Protein AF-A0A7I8W4Z2-F1 (afdb_monomer_lite)

Organism: NCBI:txid2664684

pLDDT: mean 73.58, std 15.9, range [42.16, 97.88]

Radius of gyration: 29.82 Å; chains: 1; bounding box: 72×42×84 Å

Sequence (174 aa):
MEMKQKIDEFIKSKRRKVNLLNRKEFCDTESEENQDGCARTCSIVKKLENNKSHIKVERVYNEIGPQNIHSDREKEMYNQESEKNTLLERIENMENQLLLFNDKRRSCHIYERIQDLESRIVKLEETNPEYRVLLKEECSTCLNNRKKNFLDKQELLKEIDERINSLKDKISSD

Foldseek 3Di:
DVVVVVVVVVVVVVVVVVQVVLCVVFADPPDPPQPVPTSVGHGDDDDDPPDPDPDPDDDDDDCDDPVNPCPPPCPVVPPDDVVVVVLVVVLVVLCVVLVVPPDPCDDPDPVVSVVVSVVSVVVCCVVPVCVVVCVVVCVPVVVVVVVVVVVVVVVVVVVVVVVVVVVVVVVVVD

Structure (mmCIF, N/CA/C/O backbone):
data_AF-A0A7I8W4Z2-F1
#
_entry.id   AF-A0A7I8W4Z2-F1
#
loop_
_atom_site.group_PDB
_atom_site.id
_atom_site.type_symbol
_atom_site.label_atom_id
_atom_site.label_alt_id
_atom_site.label_comp_id
_atom_site.label_asym_id
_atom_site.label_entity_id
_atom_site.label_seq_id
_atom_site.pdbx_PDB_ins_code
_atom_site.Cartn_x
_atom_site.Cartn_y
_atom_site.Cartn_z
_atom_site.occupancy
_atom_site.B_iso_or_equiv
_atom_site.auth_seq_id
_atom_site.auth_comp_id
_atom_site.auth_asym_id
_atom_site.auth_atom_id
_atom_site.pdbx_PDB_model_num
ATOM 1 N N . MET A 1 1 ? -33.134 -0.172 16.446 1.00 66.81 1 MET A N 1
ATOM 2 C CA . MET A 1 1 ? -32.299 1.039 16.638 1.00 66.81 1 MET A CA 1
ATOM 3 C C . MET A 1 1 ? -31.383 0.886 17.857 1.00 66.81 1 MET A C 1
ATOM 5 O O . MET A 1 1 ? -30.184 1.065 17.717 1.00 66.81 1 MET A O 1
ATOM 9 N N . GLU A 1 2 ? -31.911 0.421 18.991 1.00 89.69 2 GLU A N 1
ATOM 10 C CA . GLU A 1 2 ? -31.183 0.171 20.252 1.00 89.69 2 GLU A CA 1
ATOM 11 C C . GLU A 1 2 ? -29.974 -0.788 20.152 1.00 89.69 2 GLU A C 1
ATOM 13 O O . GLU A 1 2 ? -28.914 -0.522 20.710 1.00 89.69 2 GLU A O 1
ATOM 18 N N . MET A 1 3 ? -30.080 -1.890 19.397 1.00 92.81 3 MET A N 1
ATOM 19 C CA . MET A 1 3 ? -28.966 -2.842 19.248 1.00 92.81 3 MET A CA 1
ATOM 20 C C . MET A 1 3 ? -27.727 -2.200 18.603 1.00 92.81 3 MET A C 1
ATOM 22 O O . MET A 1 3 ? -26.608 -2.478 19.020 1.00 92.81 3 MET A O 1
ATOM 26 N N . LYS A 1 4 ? -27.920 -1.302 17.626 1.00 95.31 4 LYS A N 1
ATOM 27 C CA . LYS A 1 4 ? -26.811 -0.562 17.006 1.00 95.31 4 LYS A CA 1
ATOM 28 C C . LYS A 1 4 ? -26.142 0.370 18.019 1.00 95.31 4 LYS A C 1
ATOM 30 O O . LYS A 1 4 ? -24.924 0.371 18.106 1.00 95.31 4 LYS A O 1
ATOM 35 N N . GLN A 1 5 ? -26.928 1.056 18.851 1.00 95.19 5 GLN A N 1
ATOM 36 C CA . GLN A 1 5 ? -26.402 1.916 19.919 1.00 95.19 5 GLN A CA 1
ATOM 37 C C . GLN A 1 5 ? -25.555 1.122 20.922 1.00 95.19 5 GLN A C 1
ATOM 39 O O . GLN A 1 5 ? -24.437 1.525 21.230 1.00 95.19 5 GLN A O 1
ATOM 44 N N . LYS A 1 6 ? -26.023 -0.060 21.346 1.00 96.31 6 LYS A N 1
ATOM 45 C CA . LYS A 1 6 ? -25.258 -0.959 22.228 1.00 96.31 6 LYS A CA 1
ATOM 46 C C . LYS A 1 6 ? -23.949 -1.439 21.592 1.00 96.31 6 LYS A C 1
ATOM 48 O O . LYS A 1 6 ? -22.918 -1.488 22.263 1.00 96.31 6 LYS A O 1
ATOM 53 N N . ILE A 1 7 ? -23.973 -1.777 20.300 1.00 97.06 7 ILE A N 1
ATOM 54 C CA . ILE A 1 7 ? -22.767 -2.165 19.549 1.00 97.06 7 ILE A CA 1
ATOM 55 C C . ILE A 1 7 ? -21.781 -0.990 19.482 1.00 97.06 7 ILE A C 1
ATOM 57 O O . ILE A 1 7 ? -20.595 -1.168 19.763 1.00 97.06 7 ILE A O 1
ATOM 61 N N . ASP A 1 8 ? -22.262 0.215 19.181 1.00 97.50 8 ASP A N 1
ATOM 62 C CA . ASP A 1 8 ? -21.426 1.412 19.080 1.00 97.50 8 ASP A CA 1
ATOM 63 C C . ASP A 1 8 ? -20.798 1.788 20.428 1.00 97.50 8 ASP A C 1
ATOM 65 O O . ASP A 1 8 ? -19.605 2.098 20.497 1.00 97.50 8 ASP A O 1
ATOM 69 N N . GLU A 1 9 ? -21.565 1.721 21.516 1.00 96.94 9 GLU A N 1
ATOM 70 C CA . GLU A 1 9 ? -21.071 1.933 22.879 1.00 96.94 9 GLU A CA 1
ATOM 71 C C . GLU A 1 9 ? -20.001 0.910 23.262 1.00 96.94 9 GLU A C 1
ATOM 73 O O . GLU A 1 9 ? -18.949 1.274 23.802 1.00 96.94 9 GLU A O 1
ATOM 78 N N . PHE A 1 10 ? -20.216 -0.363 22.924 1.00 97.75 10 PHE A N 1
ATOM 79 C CA . PHE A 1 10 ? -19.239 -1.416 23.170 1.00 97.75 10 PHE A CA 1
ATOM 80 C C . PHE A 1 10 ? -17.935 -1.176 22.400 1.00 97.75 10 PHE A C 1
ATOM 82 O O . PHE A 1 10 ? -16.850 -1.237 22.989 1.00 97.75 10 PHE A O 1
ATOM 89 N N . ILE A 1 11 ? -18.020 -0.849 21.106 1.00 97.62 11 ILE A N 1
ATOM 90 C CA . ILE A 1 11 ? -16.851 -0.544 20.268 1.00 97.62 11 ILE A CA 1
ATOM 91 C C . ILE A 1 11 ? -16.093 0.659 20.835 1.00 97.62 11 ILE A C 1
ATOM 93 O O . ILE A 1 11 ? -14.869 0.593 20.994 1.00 97.62 11 ILE A O 1
ATOM 97 N N . LYS A 1 12 ? -16.799 1.740 21.187 1.00 97.06 12 LYS A N 1
ATOM 98 C CA . LYS A 1 12 ? -16.201 2.936 21.803 1.00 97.06 12 LYS A CA 1
ATOM 99 C C . LYS A 1 12 ? -15.487 2.589 23.108 1.00 97.06 12 LYS A C 1
ATOM 101 O O . LYS A 1 12 ? -14.332 2.974 23.294 1.00 97.06 12 LYS A O 1
ATOM 106 N N . SER A 1 13 ? -16.128 1.810 23.978 1.00 96.94 13 SER A N 1
ATOM 107 C CA . SER A 1 13 ? -15.557 1.380 25.258 1.00 96.94 13 SER A CA 1
ATOM 108 C C . SER A 1 13 ? -14.297 0.526 25.072 1.00 96.94 13 SER A C 1
ATOM 110 O O . SER A 1 13 ? -13.267 0.780 25.706 1.00 96.94 13 SER A O 1
ATOM 112 N N . LYS A 1 14 ? -14.322 -0.434 24.138 1.00 97.88 14 LYS A N 1
ATOM 113 C CA . LYS A 1 14 ? -13.155 -1.265 23.812 1.00 97.88 14 LYS A CA 1
ATOM 114 C C . LYS A 1 14 ? -12.004 -0.449 23.241 1.00 97.88 14 LYS A C 1
ATOM 116 O O . LYS A 1 14 ? -10.879 -0.604 23.715 1.00 97.88 14 LYS A O 1
ATOM 121 N N . ARG A 1 15 ? -12.276 0.454 22.296 1.00 94.88 15 ARG A N 1
ATOM 122 C CA . ARG A 1 15 ? -11.259 1.359 21.737 1.00 94.88 15 ARG A CA 1
ATOM 123 C C . ARG A 1 15 ? -10.632 2.230 22.821 1.00 94.88 15 ARG A C 1
ATOM 125 O O . ARG A 1 15 ? -9.412 2.313 22.892 1.00 94.88 15 ARG A 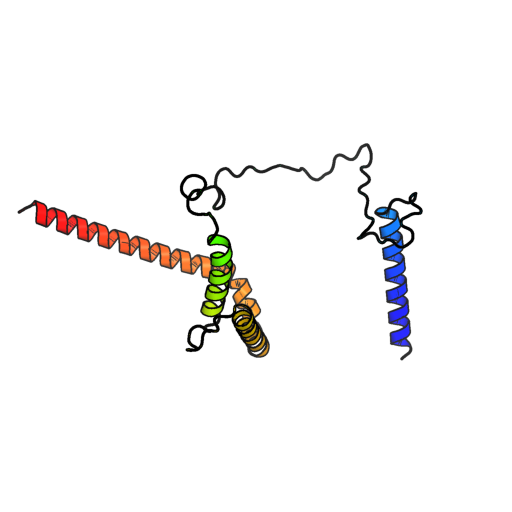O 1
ATOM 132 N N . ARG A 1 16 ? -11.440 2.800 23.722 1.00 91.56 16 ARG A N 1
ATOM 133 C CA . ARG A 1 16 ? -10.938 3.598 24.851 1.00 91.56 16 ARG A CA 1
ATOM 134 C C . ARG A 1 16 ? -10.014 2.785 25.760 1.00 91.56 16 ARG A C 1
ATOM 136 O O . ARG A 1 16 ? -8.962 3.283 26.151 1.00 91.56 16 ARG A O 1
ATOM 143 N N . LYS A 1 17 ? -10.378 1.535 26.069 1.00 94.38 17 LYS A N 1
ATOM 144 C CA . LYS A 1 17 ? -9.552 0.638 26.893 1.00 94.38 17 LYS A CA 1
ATOM 145 C C . LYS A 1 17 ? -8.209 0.328 26.228 1.00 94.38 17 LYS A C 1
ATOM 147 O O . LYS A 1 17 ? -7.184 0.404 26.896 1.00 94.38 17 LYS A O 1
ATOM 152 N N . VAL A 1 18 ? -8.213 0.008 24.934 1.00 93.81 18 VAL A N 1
ATOM 153 C CA . VAL A 1 18 ? -6.981 -0.251 24.169 1.00 93.81 18 VAL A CA 1
ATOM 154 C C . VAL A 1 18 ? -6.106 0.999 24.115 1.00 93.81 18 VAL A C 1
ATOM 156 O O . VAL A 1 18 ? -4.926 0.924 24.434 1.00 93.81 18 VAL A O 1
ATOM 159 N N . ASN A 1 19 ? -6.682 2.164 23.809 1.00 88.88 19 ASN A N 1
ATOM 160 C CA . ASN A 1 19 ? -5.934 3.421 23.755 1.00 88.88 19 ASN A CA 1
ATOM 161 C C . ASN A 1 19 ? -5.287 3.775 25.100 1.00 88.88 19 ASN A C 1
ATOM 163 O O . ASN A 1 19 ? -4.156 4.252 25.120 1.00 88.88 19 ASN A O 1
ATOM 167 N N . LEU A 1 20 ? -5.982 3.522 26.215 1.00 87.19 20 LEU A N 1
ATOM 168 C CA . LEU A 1 20 ? -5.441 3.741 27.557 1.00 87.19 20 LEU A CA 1
ATOM 169 C C . LEU A 1 20 ? -4.237 2.833 27.843 1.00 87.19 20 LEU A C 1
ATOM 171 O O . LEU A 1 20 ? -3.237 3.305 28.376 1.00 87.19 20 LEU A O 1
ATOM 175 N N . LEU A 1 21 ? -4.325 1.550 27.478 1.00 88.88 21 LEU A N 1
ATOM 176 C CA . LEU A 1 21 ? -3.220 0.602 27.645 1.00 88.88 21 LEU A CA 1
ATOM 177 C C . LEU A 1 21 ? -2.031 0.969 26.755 1.00 88.88 21 LEU A C 1
ATOM 179 O O . LEU A 1 21 ? -0.922 1.080 27.262 1.00 88.88 21 LEU A O 1
ATOM 183 N N . AS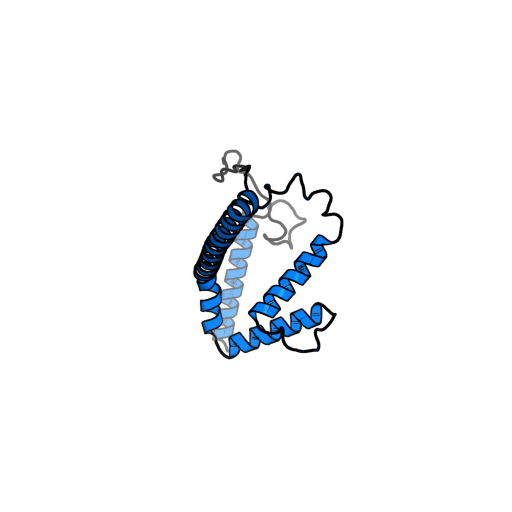N A 1 22 ? -2.274 1.266 25.478 1.00 88.19 22 ASN A N 1
ATOM 184 C CA . ASN A 1 22 ? -1.225 1.671 24.545 1.00 88.19 22 ASN A CA 1
ATOM 185 C C . ASN A 1 22 ? -0.520 2.949 25.013 1.00 88.19 22 ASN A C 1
ATOM 187 O O . ASN A 1 22 ? 0.699 3.036 24.953 1.00 88.19 22 ASN A O 1
ATOM 191 N N . ARG A 1 23 ? -1.264 3.942 25.513 1.00 84.75 23 ARG A N 1
ATOM 192 C CA . ARG A 1 23 ? -0.647 5.134 26.107 1.00 84.75 23 ARG A CA 1
ATOM 193 C C . ARG A 1 23 ? 0.214 4.784 27.317 1.00 84.75 23 ARG A C 1
ATOM 195 O O . ARG A 1 23 ? 1.311 5.304 27.428 1.00 84.75 23 ARG A O 1
ATOM 202 N N . LYS A 1 24 ? -0.258 3.909 28.209 1.00 82.38 24 LYS A N 1
ATOM 203 C CA . LYS A 1 24 ? 0.506 3.499 29.396 1.00 82.38 24 LYS A CA 1
ATOM 204 C C . LYS A 1 24 ? 1.792 2.742 29.038 1.00 82.38 24 LYS A C 1
ATOM 206 O O . LYS A 1 24 ? 2.775 2.858 29.757 1.00 82.38 24 LYS A O 1
ATOM 211 N N . GLU A 1 25 ? 1.758 1.942 27.978 1.00 84.38 25 GLU A N 1
ATOM 212 C CA . GLU A 1 25 ? 2.884 1.102 27.560 1.00 84.38 25 GLU A CA 1
ATOM 213 C C . GLU A 1 25 ? 3.897 1.857 26.693 1.00 84.38 25 GLU A C 1
ATOM 215 O O . GLU A 1 25 ? 5.101 1.688 26.871 1.00 84.38 25 GLU A O 1
ATOM 220 N N . PHE A 1 26 ? 3.418 2.700 25.774 1.00 84.62 26 PHE A N 1
ATOM 221 C CA . PHE A 1 26 ? 4.257 3.314 24.745 1.00 84.62 26 PHE A CA 1
ATOM 222 C C . PHE A 1 26 ? 4.522 4.807 24.952 1.00 84.62 26 PHE A C 1
ATOM 224 O O . PHE A 1 26 ? 5.484 5.305 24.378 1.00 84.62 26 PHE A O 1
ATOM 231 N N . CYS A 1 27 ? 3.712 5.541 25.719 1.00 81.44 27 CYS A N 1
ATOM 232 C CA . CYS A 1 27 ? 3.955 6.963 25.988 1.00 81.44 27 CYS A CA 1
ATOM 233 C C . CYS A 1 27 ? 4.660 7.157 27.334 1.00 81.44 27 CYS A C 1
ATOM 235 O O . CYS A 1 27 ? 4.502 6.357 28.257 1.00 81.44 27 CYS A O 1
ATOM 237 N N . ASP A 1 28 ? 5.423 8.242 27.460 1.00 71.81 28 ASP A N 1
ATOM 238 C CA . ASP A 1 28 ? 6.053 8.589 28.728 1.00 71.81 28 ASP A CA 1
ATOM 239 C C . ASP A 1 28 ? 5.059 9.285 29.664 1.00 71.81 28 ASP A C 1
ATOM 241 O O . ASP A 1 28 ? 4.443 10.289 29.307 1.00 71.81 28 ASP A O 1
ATOM 245 N N . THR A 1 29 ? 4.881 8.726 30.860 1.00 62.44 29 THR A N 1
ATOM 246 C CA . THR A 1 29 ? 3.892 9.156 31.859 1.00 62.44 29 THR A CA 1
ATOM 247 C C . THR A 1 29 ? 4.206 10.503 32.513 1.00 62.44 29 THR A C 1
ATOM 249 O O . THR A 1 29 ? 3.351 11.015 33.228 1.00 62.44 29 THR A O 1
ATOM 252 N N . GLU A 1 30 ? 5.391 11.071 32.277 1.00 58.47 30 GLU A N 1
ATOM 253 C CA . GLU A 1 30 ? 5.897 12.260 32.983 1.00 58.47 30 GLU A CA 1
ATOM 254 C C . GLU A 1 30 ? 5.865 13.556 32.156 1.00 58.47 30 GLU A C 1
ATOM 256 O O . GLU A 1 30 ? 6.185 14.621 32.674 1.00 58.47 30 GLU A O 1
ATOM 261 N N . SER A 1 31 ? 5.450 13.506 30.885 1.00 59.41 31 SER A N 1
ATOM 262 C CA . SER A 1 31 ? 5.398 14.704 30.033 1.00 59.41 31 SER A CA 1
ATOM 263 C C . SER A 1 31 ? 3.989 15.310 29.994 1.00 59.41 31 SER A C 1
ATOM 265 O O . SER A 1 31 ? 3.098 14.815 29.301 1.00 59.41 31 SER A O 1
ATOM 267 N N . GLU A 1 32 ? 3.786 16.412 30.724 1.00 60.66 32 GLU A N 1
ATOM 268 C CA . GLU A 1 32 ? 2.544 17.211 30.696 1.00 60.66 32 GLU A CA 1
ATOM 269 C C . GLU A 1 32 ? 2.230 17.780 29.299 1.00 60.66 32 GLU A C 1
ATOM 271 O O . GLU A 1 32 ? 1.087 18.117 29.004 1.00 60.66 32 GLU A O 1
ATOM 276 N N . GLU A 1 33 ? 3.219 17.806 28.404 1.00 61.62 33 GLU A N 1
ATOM 277 C CA . GLU A 1 33 ? 3.103 18.307 27.031 1.00 61.62 33 GLU A CA 1
ATOM 278 C C . GLU A 1 33 ? 2.318 17.373 26.087 1.00 61.62 33 GLU A C 1
ATOM 280 O O . GLU A 1 33 ? 1.904 17.793 25.010 1.00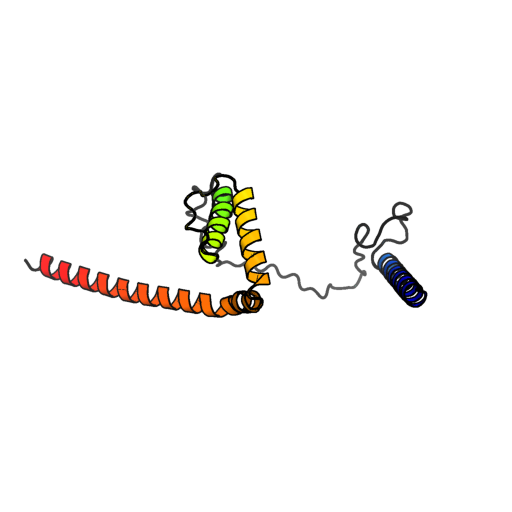 61.62 33 GLU A O 1
ATOM 285 N N . ASN A 1 34 ? 2.068 16.115 26.477 1.00 59.66 34 ASN A N 1
ATOM 286 C CA . ASN A 1 34 ? 1.468 15.091 25.607 1.00 59.66 34 ASN A CA 1
ATOM 287 C C . ASN A 1 34 ? 0.067 14.626 26.046 1.00 59.66 34 ASN A C 1
ATOM 289 O O . ASN A 1 34 ? -0.357 13.526 25.677 1.00 59.66 34 ASN A O 1
ATOM 293 N N . GLN A 1 35 ? -0.676 15.426 26.820 1.00 63.94 35 GLN A N 1
ATOM 294 C CA . GLN A 1 35 ? -2.001 15.023 27.327 1.00 63.94 35 GLN A CA 1
ATOM 295 C C . GLN A 1 35 ? -3.006 14.666 26.211 1.00 63.94 35 GLN A C 1
ATOM 297 O O . GLN A 1 35 ? -3.789 13.728 26.385 1.00 63.94 35 GLN A O 1
ATOM 302 N N . ASP A 1 36 ? -2.904 15.322 25.050 1.00 71.38 36 ASP A N 1
ATOM 303 C CA . ASP A 1 36 ? -3.753 15.083 23.870 1.00 71.38 36 ASP A CA 1
ATOM 304 C C . ASP A 1 36 ? -3.130 14.128 22.830 1.00 71.38 36 ASP A C 1
ATOM 306 O O . ASP A 1 36 ? -3.731 13.820 21.797 1.00 71.38 36 ASP A O 1
ATOM 310 N N . GLY A 1 37 ? -1.920 13.628 23.093 1.00 76.00 37 GLY A N 1
ATOM 311 C CA . GLY A 1 37 ? -1.190 12.727 22.206 1.00 76.00 37 GLY A CA 1
ATOM 312 C C . GLY A 1 37 ? -1.712 11.285 22.210 1.00 76.00 37 GLY A C 1
ATOM 313 O O . GLY A 1 37 ? -2.398 10.824 23.127 1.00 76.00 37 GLY A O 1
ATOM 314 N N . CYS A 1 38 ? -1.349 10.510 21.183 1.00 83.44 38 CYS A N 1
ATOM 315 C CA . CYS A 1 38 ? -1.639 9.076 21.119 1.00 83.44 38 CYS A CA 1
ATOM 316 C C . CYS A 1 38 ? -0.359 8.252 20.958 1.00 83.44 38 CYS A C 1
ATOM 318 O O . CYS A 1 38 ? 0.675 8.764 20.538 1.00 83.44 38 CYS A O 1
ATOM 320 N N . ALA A 1 39 ? -0.438 6.942 21.212 1.00 84.44 39 ALA A N 1
ATOM 321 C CA . ALA A 1 39 ? 0.713 6.045 21.079 1.00 84.44 39 ALA A CA 1
ATOM 322 C C . ALA A 1 39 ? 1.356 6.068 19.680 1.00 84.44 39 ALA A C 1
ATOM 324 O O . ALA A 1 39 ? 2.523 5.744 19.549 1.00 84.44 39 ALA A O 1
ATOM 325 N N . ARG A 1 40 ? 0.629 6.472 18.630 1.00 83.88 40 ARG A N 1
ATOM 326 C CA . ARG A 1 40 ? 1.191 6.575 17.275 1.00 83.88 40 ARG A CA 1
ATOM 327 C C . ARG A 1 40 ? 2.112 7.785 17.098 1.00 83.88 40 ARG A C 1
ATOM 329 O O . ARG A 1 40 ? 3.039 7.713 16.303 1.00 83.88 40 ARG A O 1
ATOM 336 N N . THR A 1 41 ? 1.825 8.890 17.780 1.00 83.88 41 THR A N 1
ATOM 337 C CA . THR A 1 41 ? 2.557 10.161 17.638 1.00 83.88 41 THR A CA 1
ATOM 338 C C . THR A 1 41 ? 3.551 10.388 18.770 1.00 83.88 41 THR A C 1
ATOM 340 O O . THR A 1 41 ? 4.537 11.084 18.578 1.00 83.88 41 THR A O 1
ATOM 343 N N . CYS A 1 42 ? 3.302 9.783 19.932 1.00 80.44 42 CYS A N 1
ATOM 344 C CA . CYS A 1 42 ? 4.046 10.020 21.166 1.00 80.44 42 CYS A CA 1
ATOM 345 C C . CYS A 1 42 ? 4.696 8.730 21.708 1.00 80.44 42 CYS A C 1
ATOM 347 O O . CYS A 1 42 ? 4.903 8.618 22.915 1.00 80.44 42 CYS A O 1
ATOM 349 N N . SER A 1 43 ? 4.950 7.719 20.861 1.00 81.62 43 SER A N 1
ATOM 350 C CA . SER A 1 43 ? 5.636 6.491 21.293 1.00 81.62 43 SER A CA 1
ATOM 351 C C . SER A 1 43 ? 7.103 6.758 21.615 1.00 81.62 43 SER A C 1
ATOM 353 O O . SER A 1 43 ? 7.837 7.262 20.764 1.00 81.62 43 SER A O 1
ATOM 355 N N . ILE A 1 44 ? 7.548 6.326 22.790 1.00 78.62 44 ILE A N 1
ATOM 356 C CA . ILE A 1 44 ? 8.937 6.386 23.239 1.00 78.62 44 ILE A CA 1
ATOM 357 C C . ILE A 1 44 ? 9.430 4.959 23.496 1.00 78.62 44 ILE A C 1
ATOM 359 O O . ILE A 1 44 ? 8.760 4.144 24.128 1.00 78.62 44 ILE A O 1
ATOM 363 N N . VAL A 1 45 ? 10.626 4.642 22.998 1.00 74.88 45 VAL A N 1
ATOM 364 C CA . VAL A 1 45 ? 11.252 3.329 23.196 1.00 74.88 45 VAL A CA 1
ATOM 365 C C . VAL A 1 45 ? 12.016 3.331 24.520 1.00 74.88 45 VAL A C 1
ATOM 367 O O . VAL A 1 45 ? 13.147 3.811 24.587 1.00 74.88 45 VAL A O 1
ATOM 370 N N . LYS A 1 46 ? 11.424 2.758 25.574 1.00 70.75 46 LYS A N 1
ATOM 371 C CA . LYS A 1 46 ? 12.117 2.521 26.850 1.00 70.75 46 LYS A CA 1
ATOM 372 C C . LYS A 1 46 ? 12.876 1.194 26.783 1.00 70.75 46 LYS A C 1
ATOM 374 O O . LYS A 1 46 ? 12.281 0.119 26.825 1.00 70.75 46 LYS A O 1
ATOM 379 N N . LYS A 1 47 ? 14.204 1.255 26.657 1.00 69.00 47 LYS A N 1
ATOM 380 C CA . LYS A 1 47 ? 15.057 0.066 26.795 1.00 69.00 47 LYS A CA 1
ATOM 381 C C . LYS A 1 47 ? 15.120 -0.305 28.274 1.00 69.00 47 LYS A C 1
ATOM 383 O O . LYS A 1 47 ? 15.629 0.472 29.072 1.00 69.00 47 LYS A O 1
ATOM 388 N N . LEU A 1 48 ? 14.609 -1.480 28.635 1.00 71.44 48 LEU A N 1
ATOM 389 C CA . LEU A 1 48 ? 14.815 -2.024 29.976 1.00 71.44 48 LEU A CA 1
ATOM 390 C C . LEU A 1 48 ? 16.319 -2.281 30.155 1.00 71.44 48 LEU A C 1
ATOM 392 O O . LEU A 1 48 ? 16.919 -2.902 29.276 1.00 71.44 48 LEU A O 1
ATOM 396 N N . GLU A 1 49 ? 16.910 -1.818 31.260 1.00 67.81 49 GLU A N 1
ATOM 397 C CA . GLU A 1 49 ? 18.372 -1.733 31.460 1.00 67.81 49 GLU A CA 1
ATOM 398 C C . GLU A 1 49 ? 19.129 -3.059 31.259 1.00 67.81 49 GLU A C 1
ATOM 400 O O . GLU A 1 49 ? 20.324 -3.046 30.990 1.00 67.81 49 GLU A O 1
ATOM 405 N N . ASN A 1 50 ? 18.433 -4.202 31.273 1.00 66.44 50 ASN A N 1
ATOM 406 C CA . ASN A 1 50 ? 19.021 -5.530 31.086 1.00 66.44 50 ASN A CA 1
ATOM 407 C C . ASN A 1 50 ? 18.418 -6.351 29.929 1.00 66.44 50 ASN A C 1
ATOM 409 O O . ASN A 1 50 ? 18.759 -7.526 29.771 1.00 66.44 50 ASN A O 1
ATOM 413 N N . ASN A 1 51 ? 17.548 -5.772 29.090 1.00 64.50 51 ASN A N 1
ATOM 414 C CA . ASN A 1 51 ? 17.027 -6.481 27.918 1.00 64.50 51 ASN A CA 1
ATOM 415 C C . ASN A 1 51 ? 18.023 -6.402 26.757 1.00 64.50 51 ASN A C 1
ATOM 417 O O . ASN A 1 51 ? 18.081 -5.420 26.013 1.00 64.50 51 ASN A O 1
ATOM 421 N N . LYS A 1 52 ? 18.766 -7.491 26.542 1.00 63.34 52 LYS A N 1
ATOM 422 C CA . LYS A 1 52 ? 19.377 -7.769 25.239 1.00 63.34 52 LYS A CA 1
ATOM 423 C C . LYS A 1 52 ? 18.226 -7.971 24.252 1.00 63.34 52 LYS A C 1
ATOM 425 O O . LYS A 1 52 ? 17.504 -8.955 24.359 1.00 63.34 52 LYS A O 1
ATOM 430 N N . SER A 1 53 ? 18.015 -7.017 23.345 1.00 59.59 53 SER A N 1
ATOM 431 C CA . SER A 1 53 ? 17.025 -7.139 22.269 1.00 59.59 53 SER A CA 1
ATOM 432 C C . SER A 1 53 ? 17.126 -8.530 21.630 1.00 59.59 53 SER A C 1
ATOM 434 O O . SER A 1 53 ? 18.189 -8.894 21.132 1.00 59.59 53 SER A O 1
ATOM 436 N N . HIS A 1 54 ? 16.041 -9.314 21.637 1.00 60.53 54 HIS A N 1
ATOM 437 C CA . HIS A 1 54 ? 15.996 -10.624 20.968 1.00 60.53 54 HIS A CA 1
ATOM 438 C C . HIS A 1 54 ? 16.113 -10.515 19.437 1.00 60.53 54 HIS A C 1
ATOM 440 O O . HIS A 1 54 ? 16.183 -11.525 18.741 1.00 60.53 54 HIS A O 1
ATOM 446 N N . ILE A 1 55 ? 16.148 -9.293 18.902 1.00 63.91 55 ILE A N 1
ATOM 447 C CA . ILE A 1 55 ? 16.374 -9.022 17.489 1.00 63.91 55 ILE A CA 1
ATOM 448 C C . ILE A 1 55 ? 17.885 -8.935 17.263 1.00 63.91 55 ILE A C 1
ATOM 450 O O . ILE A 1 55 ? 18.515 -7.916 17.558 1.00 63.91 55 ILE A O 1
ATOM 454 N N . LYS A 1 56 ? 18.466 -10.010 16.717 1.00 69.12 56 LYS A N 1
ATOM 455 C CA . LYS A 1 56 ? 19.823 -9.990 16.158 1.00 69.12 56 LYS A CA 1
ATOM 456 C C . LYS A 1 56 ? 19.802 -9.092 14.917 1.00 69.12 56 LYS A C 1
ATOM 458 O O . LYS A 1 56 ? 19.314 -9.495 13.866 1.00 69.12 56 LYS A O 1
ATOM 463 N N . VAL A 1 57 ? 20.296 -7.862 15.044 1.00 63.94 57 VAL A N 1
ATOM 464 C CA . VAL A 1 57 ? 20.496 -6.969 13.895 1.00 63.94 57 VAL A CA 1
ATOM 465 C C . VAL A 1 57 ? 21.810 -7.362 13.233 1.00 63.94 57 VAL A C 1
ATOM 467 O O . VAL A 1 57 ? 22.884 -6.998 13.703 1.00 63.94 57 VAL A O 1
ATOM 470 N N . GLU A 1 58 ? 21.725 -8.137 12.159 1.00 73.94 58 GLU A N 1
ATOM 471 C CA . GLU A 1 58 ? 22.873 -8.507 11.334 1.00 73.94 58 GLU A CA 1
ATOM 472 C C . GLU A 1 58 ? 22.813 -7.702 10.034 1.00 73.94 58 GLU A C 1
ATOM 474 O O . GLU A 1 58 ? 21.834 -7.769 9.290 1.00 73.94 58 GLU A O 1
ATOM 479 N N . ARG A 1 59 ? 23.835 -6.877 9.782 1.00 75.69 59 ARG A N 1
ATOM 480 C CA . ARG A 1 59 ? 23.976 -6.191 8.494 1.00 75.69 59 ARG A CA 1
ATOM 481 C C . ARG A 1 59 ? 24.504 -7.204 7.490 1.00 75.69 59 ARG A C 1
ATOM 483 O O . ARG A 1 59 ? 25.672 -7.570 7.549 1.00 75.69 59 ARG A O 1
ATOM 490 N N . VAL A 1 60 ? 23.644 -7.649 6.584 1.00 75.12 60 VAL A N 1
ATOM 491 C CA . VAL A 1 60 ? 24.048 -8.506 5.469 1.00 75.12 60 VAL A CA 1
ATOM 492 C C . VAL A 1 60 ? 24.631 -7.617 4.373 1.00 75.12 60 VAL A C 1
ATOM 494 O O . VAL A 1 60 ? 23.926 -6.782 3.807 1.00 75.12 60 VAL A O 1
ATOM 497 N N . TYR A 1 61 ? 25.924 -7.778 4.099 1.00 73.88 61 TYR A N 1
ATOM 498 C CA . TYR A 1 61 ? 26.576 -7.175 2.942 1.00 73.88 61 TYR A CA 1
ATOM 499 C C . TYR A 1 61 ? 26.487 -8.168 1.786 1.00 73.88 61 TYR A C 1
ATOM 501 O O . TYR A 1 61 ? 27.207 -9.162 1.754 1.00 73.88 61 TYR A O 1
ATOM 509 N N . ASN A 1 62 ? 25.552 -7.944 0.867 1.00 74.81 62 ASN A N 1
ATOM 510 C CA . ASN A 1 62 ? 25.477 -8.755 -0.341 1.00 74.81 62 ASN A CA 1
ATOM 511 C C . ASN A 1 62 ? 26.576 -8.280 -1.288 1.00 74.81 62 ASN A C 1
ATOM 513 O O . ASN A 1 62 ? 26.504 -7.171 -1.793 1.00 74.81 62 ASN A O 1
ATOM 517 N N . GLU A 1 63 ? 27.595 -9.091 -1.543 1.00 71.38 63 GLU A N 1
ATOM 518 C CA . GLU A 1 63 ? 28.631 -8.730 -2.522 1.00 71.38 63 GLU A CA 1
ATOM 519 C C . GLU A 1 63 ? 28.101 -8.825 -3.958 1.00 71.38 63 GLU A C 1
ATOM 521 O O . GLU A 1 63 ? 28.530 -8.087 -4.839 1.00 71.38 63 GLU A O 1
ATOM 526 N N . ILE A 1 64 ? 27.116 -9.699 -4.187 1.00 67.56 64 ILE A N 1
ATOM 527 C CA . ILE A 1 64 ? 26.583 -9.996 -5.514 1.00 67.56 64 ILE A CA 1
ATOM 528 C C . ILE A 1 64 ? 25.059 -9.949 -5.457 1.00 67.56 64 ILE A C 1
ATOM 530 O O . ILE A 1 64 ? 24.402 -10.746 -4.791 1.00 67.56 64 ILE A O 1
ATOM 534 N N . GLY A 1 65 ? 24.493 -8.994 -6.179 1.00 71.31 65 GLY A N 1
ATOM 535 C CA . GLY A 1 65 ? 23.060 -8.834 -6.366 1.00 71.31 65 GLY A CA 1
ATOM 536 C C . GLY A 1 65 ? 22.804 -7.901 -7.545 1.00 71.31 65 GLY A C 1
ATOM 537 O O . GLY A 1 65 ? 23.705 -7.158 -7.932 1.00 71.31 65 GLY A O 1
ATOM 538 N N . PRO A 1 66 ? 21.595 -7.890 -8.123 1.00 62.03 66 PRO A N 1
ATOM 539 C CA . PRO A 1 66 ? 21.273 -7.035 -9.269 1.00 62.03 66 PRO A CA 1
ATOM 540 C C . PRO A 1 66 ? 21.493 -5.536 -8.990 1.00 62.03 66 PRO A C 1
ATOM 542 O O . PRO A 1 66 ? 21.720 -4.774 -9.917 1.00 62.03 66 PRO A O 1
ATOM 545 N N . GLN A 1 67 ? 21.499 -5.116 -7.719 1.00 59.81 67 GLN A N 1
ATOM 546 C CA . GLN A 1 67 ? 21.828 -3.745 -7.308 1.00 59.81 67 GLN A CA 1
ATOM 547 C C . GLN A 1 67 ? 23.342 -3.442 -7.281 1.00 59.81 67 GLN A C 1
ATOM 549 O O . GLN A 1 67 ? 23.727 -2.277 -7.270 1.00 59.81 67 GLN A O 1
ATOM 554 N N . ASN A 1 68 ? 24.199 -4.471 -7.285 1.00 57.84 68 ASN A N 1
ATOM 555 C CA . ASN A 1 68 ? 25.638 -4.364 -7.005 1.00 57.84 68 ASN A CA 1
ATOM 556 C C . ASN A 1 68 ? 26.510 -4.798 -8.199 1.00 57.84 68 ASN A C 1
ATOM 558 O O . ASN A 1 68 ? 27.699 -4.507 -8.226 1.00 57.84 68 ASN A O 1
ATOM 562 N N . ILE A 1 69 ? 25.925 -5.465 -9.203 1.00 57.78 69 ILE A N 1
ATOM 563 C CA . ILE A 1 69 ? 26.627 -5.970 -10.400 1.00 57.78 69 ILE A CA 1
ATOM 564 C C . ILE A 1 69 ? 26.985 -4.845 -11.398 1.00 57.78 69 ILE A C 1
ATOM 566 O O . ILE A 1 69 ? 27.884 -5.013 -12.217 1.00 57.78 69 ILE A O 1
ATOM 570 N N . HIS A 1 70 ? 26.346 -3.673 -11.307 1.00 54.38 70 HIS A N 1
ATOM 571 C CA . HIS A 1 70 ? 26.468 -2.601 -12.310 1.00 54.38 70 HIS A CA 1
ATOM 572 C C . HIS A 1 70 ? 27.318 -1.393 -11.869 1.00 54.38 70 HIS A C 1
ATOM 574 O O . HIS A 1 70 ? 27.297 -0.345 -12.516 1.00 54.38 70 HIS A O 1
ATOM 580 N N . SER A 1 71 ? 28.079 -1.489 -10.773 1.00 54.94 71 SER A N 1
ATOM 581 C CA . SER A 1 71 ? 28.616 -0.288 -10.117 1.00 54.94 71 SER A CA 1
ATOM 582 C C . SER A 1 71 ? 29.745 0.440 -10.848 1.00 54.94 71 SER A C 1
ATOM 584 O O . SER A 1 71 ? 30.029 1.573 -10.459 1.00 54.94 71 SER A O 1
ATOM 586 N N . ASP A 1 72 ? 30.364 -0.145 -11.878 1.00 53.34 72 ASP A N 1
ATOM 587 C CA . ASP A 1 72 ? 31.598 0.429 -12.443 1.00 53.34 72 ASP A CA 1
ATOM 588 C C . ASP A 1 72 ? 31.507 0.800 -13.932 1.00 53.34 72 ASP A C 1
ATOM 590 O O . ASP A 1 72 ? 32.350 1.548 -14.414 1.00 53.34 72 ASP A O 1
ATOM 594 N N . ARG A 1 73 ? 30.472 0.360 -14.667 1.00 49.72 73 ARG A N 1
ATOM 595 C CA . ARG A 1 73 ? 30.263 0.759 -16.079 1.00 49.72 73 ARG A CA 1
ATOM 596 C C . ARG A 1 73 ? 29.050 1.654 -16.324 1.00 49.72 73 ARG A C 1
ATOM 598 O O . ARG A 1 73 ? 28.956 2.241 -17.393 1.00 49.72 73 ARG A O 1
ATOM 605 N N . GLU A 1 74 ? 28.150 1.799 -15.352 1.00 50.09 74 GLU A N 1
ATOM 606 C CA . GLU A 1 74 ? 26.900 2.555 -15.542 1.00 50.09 74 GLU A CA 1
ATOM 607 C C . GLU A 1 74 ? 26.845 3.873 -14.756 1.00 50.09 74 GLU A C 1
ATOM 609 O O . GLU A 1 74 ? 25.961 4.695 -14.997 1.00 50.09 74 GLU A O 1
ATOM 614 N N . LYS A 1 75 ? 27.816 4.147 -13.872 1.00 48.66 75 LYS A N 1
ATOM 615 C CA . LYS A 1 75 ? 27.843 5.399 -13.090 1.00 48.66 75 LYS A CA 1
ATOM 616 C C . LYS A 1 75 ? 28.035 6.664 -13.933 1.00 48.66 75 LYS A C 1
ATOM 618 O O . LYS A 1 75 ? 27.680 7.739 -13.465 1.00 48.66 75 LYS A O 1
ATOM 623 N N . GLU A 1 76 ? 28.534 6.558 -15.163 1.00 47.53 76 GLU A N 1
ATOM 624 C CA . GLU A 1 76 ? 28.713 7.723 -16.043 1.00 47.53 76 GLU A CA 1
ATOM 625 C C . GLU A 1 76 ? 27.491 8.018 -16.935 1.00 47.53 76 GLU A C 1
ATOM 627 O O . GLU A 1 76 ? 27.349 9.141 -17.410 1.00 47.53 76 GLU A O 1
ATOM 632 N N . MET A 1 77 ? 26.553 7.072 -17.102 1.00 46.16 77 MET A N 1
ATOM 633 C CA . MET A 1 77 ? 25.340 7.265 -17.923 1.00 46.16 77 MET A CA 1
ATOM 634 C C . MET A 1 77 ? 24.082 7.627 -17.119 1.00 46.16 77 MET A C 1
ATOM 636 O O . MET A 1 77 ? 23.085 8.052 -17.696 1.00 46.16 77 MET A O 1
ATOM 640 N N . TYR A 1 78 ? 24.108 7.492 -15.792 1.00 46.75 78 TYR A N 1
ATOM 641 C CA . TYR A 1 78 ? 22.940 7.684 -14.922 1.00 46.75 78 TYR A CA 1
ATOM 642 C C . TYR A 1 78 ? 22.776 9.115 -14.384 1.00 46.75 78 TYR A C 1
ATOM 644 O O . TYR A 1 78 ? 22.225 9.326 -13.306 1.00 46.75 78 TYR A O 1
ATOM 652 N N . ASN A 1 79 ? 23.215 10.125 -15.136 1.00 49.03 79 ASN A N 1
ATOM 653 C CA . ASN A 1 79 ? 22.925 11.514 -14.794 1.00 49.03 79 ASN A CA 1
ATOM 654 C C . ASN A 1 79 ? 21.636 11.976 -15.503 1.00 49.03 79 ASN A C 1
ATOM 656 O O . ASN A 1 79 ? 21.622 12.277 -16.689 1.00 49.03 79 ASN A O 1
ATOM 660 N N . GLN A 1 80 ? 20.560 12.045 -14.711 1.00 50.56 80 GLN A N 1
ATOM 661 C CA . GLN A 1 80 ? 19.326 12.835 -14.890 1.00 50.56 80 GLN A CA 1
ATOM 662 C C . GLN A 1 80 ? 18.169 12.334 -15.786 1.00 50.56 80 GLN A C 1
ATOM 664 O O . GLN A 1 80 ? 17.065 12.857 -15.621 1.00 50.56 80 GLN A O 1
ATOM 669 N N . GLU A 1 81 ? 18.313 11.300 -16.625 1.00 50.69 81 GLU A N 1
ATOM 670 C CA . GLU A 1 81 ? 17.177 10.780 -17.432 1.00 50.69 81 GLU A CA 1
ATOM 671 C C . GLU A 1 81 ? 16.540 9.466 -16.934 1.00 50.69 81 GLU A C 1
ATOM 673 O O . GLU A 1 81 ? 15.401 9.160 -17.295 1.00 50.69 81 GLU A O 1
ATOM 678 N N . SER A 1 82 ? 17.195 8.696 -16.060 1.00 53.00 82 SER A N 1
ATOM 679 C CA . SER A 1 82 ? 16.724 7.335 -15.743 1.00 53.00 82 SER A CA 1
ATOM 680 C C . SER A 1 82 ? 15.497 7.261 -14.819 1.00 53.00 82 SER A C 1
ATOM 682 O O . SER A 1 82 ? 14.680 6.345 -14.952 1.00 53.00 82 SER A O 1
ATOM 684 N N . GLU A 1 83 ? 15.295 8.233 -13.924 1.00 52.47 83 GLU A N 1
ATOM 685 C CA . GLU A 1 83 ? 14.130 8.227 -13.022 1.00 52.47 83 GLU A CA 1
ATOM 686 C C . GLU A 1 83 ? 12.819 8.485 -13.779 1.00 52.47 83 GLU A C 1
ATOM 688 O O . GLU A 1 83 ? 11.799 7.849 -13.503 1.00 52.47 83 GLU A O 1
ATOM 693 N N . LYS A 1 84 ? 12.851 9.360 -14.795 1.00 53.69 84 LYS A N 1
ATOM 694 C CA . LYS A 1 84 ? 11.704 9.602 -15.687 1.00 53.69 84 LYS A CA 1
ATOM 695 C C . LYS A 1 84 ? 11.424 8.392 -16.576 1.00 53.69 84 LYS A C 1
ATOM 697 O O . LYS A 1 84 ? 10.259 8.055 -16.793 1.00 53.69 84 LYS A O 1
ATOM 702 N N . ASN A 1 85 ? 12.476 7.708 -17.020 1.00 61.62 85 ASN A N 1
ATOM 703 C CA . ASN A 1 85 ? 12.345 6.515 -17.851 1.00 61.62 85 ASN A CA 1
ATOM 704 C C . ASN A 1 85 ? 11.727 5.344 -17.078 1.00 61.62 85 ASN A C 1
ATOM 706 O O . ASN A 1 85 ? 10.869 4.656 -17.619 1.00 61.62 85 ASN A O 1
ATOM 710 N N . THR A 1 86 ? 12.037 5.192 -15.786 1.00 73.88 86 THR A N 1
ATOM 711 C CA . THR A 1 86 ? 11.497 4.094 -14.964 1.00 73.88 86 THR A CA 1
ATOM 712 C C . THR A 1 86 ? 9.972 4.168 -14.813 1.00 73.88 86 THR A C 1
ATOM 714 O O . THR A 1 86 ? 9.278 3.153 -14.876 1.00 73.88 86 THR A O 1
ATOM 717 N N . LEU A 1 87 ? 9.414 5.366 -14.599 1.00 81.56 87 LEU A N 1
ATOM 718 C CA . LEU A 1 87 ? 7.963 5.525 -14.458 1.00 81.56 87 LEU A CA 1
ATOM 719 C C . LEU A 1 87 ? 7.242 5.267 -15.786 1.00 81.56 87 LEU A C 1
ATOM 721 O O . LEU A 1 87 ? 6.242 4.551 -15.809 1.00 81.56 87 LEU A O 1
ATOM 725 N N . LEU A 1 88 ? 7.752 5.835 -16.880 1.00 82.50 88 LEU A N 1
ATOM 726 C CA . LEU A 1 88 ? 7.158 5.672 -18.205 1.00 82.50 88 LEU A CA 1
ATOM 727 C C . LEU A 1 88 ? 7.214 4.217 -18.674 1.00 82.50 88 LEU A C 1
ATOM 729 O O . LEU A 1 88 ? 6.203 3.721 -19.164 1.00 82.50 88 LEU A O 1
ATOM 733 N N . GLU A 1 89 ? 8.332 3.528 -18.439 1.00 82.56 89 GLU A N 1
ATOM 734 C CA . GLU A 1 89 ? 8.499 2.102 -18.731 1.00 82.56 89 GLU A CA 1
ATOM 735 C C . GLU A 1 89 ? 7.495 1.252 -17.942 1.00 82.56 89 GLU A C 1
ATOM 737 O O . GLU A 1 89 ? 6.869 0.345 -18.484 1.00 82.56 89 GLU A O 1
ATOM 742 N N . ARG A 1 90 ? 7.275 1.559 -16.658 1.00 87.81 90 ARG A N 1
ATOM 743 C CA . ARG A 1 90 ? 6.278 0.844 -15.846 1.00 87.81 90 ARG A CA 1
ATOM 744 C C . ARG A 1 90 ? 4.863 1.038 -16.374 1.00 87.81 90 ARG A C 1
ATOM 746 O O . ARG A 1 90 ? 4.111 0.068 -16.430 1.00 87.81 90 ARG A O 1
ATOM 753 N N . ILE A 1 91 ? 4.502 2.264 -16.743 1.00 87.56 91 ILE A N 1
ATOM 754 C CA . ILE A 1 91 ? 3.186 2.560 -17.323 1.00 87.56 91 ILE A CA 1
ATOM 755 C C . ILE A 1 91 ? 3.033 1.822 -18.653 1.00 87.56 91 ILE A C 1
ATOM 757 O O . ILE A 1 91 ? 2.027 1.156 -18.865 1.00 87.56 91 ILE A O 1
ATOM 761 N N . GLU A 1 92 ? 4.060 1.855 -19.497 1.00 83.88 92 GLU A N 1
ATOM 762 C CA . GLU A 1 92 ? 4.083 1.146 -20.773 1.00 83.88 92 GLU A CA 1
ATOM 763 C C . GLU A 1 92 ? 3.967 -0.380 -20.593 1.00 83.88 92 GLU A C 1
ATOM 765 O O . GLU A 1 92 ? 3.201 -1.050 -21.280 1.00 83.88 92 GLU A O 1
ATOM 770 N N . ASN A 1 93 ? 4.648 -0.955 -19.607 1.00 83.25 93 ASN A N 1
ATOM 771 C CA . ASN A 1 93 ? 4.523 -2.374 -19.287 1.00 83.25 93 ASN A CA 1
ATOM 772 C C . ASN A 1 93 ? 3.101 -2.744 -18.835 1.00 83.25 93 ASN A C 1
ATOM 774 O O . ASN A 1 93 ? 2.568 -3.766 -19.268 1.00 83.25 93 ASN A O 1
ATOM 778 N N . MET A 1 94 ? 2.465 -1.912 -18.007 1.00 85.88 94 MET A N 1
ATOM 779 C CA . MET A 1 94 ? 1.086 -2.144 -17.564 1.00 85.88 94 MET A CA 1
ATOM 780 C C . MET A 1 94 ? 0.079 -1.990 -18.711 1.00 85.88 94 MET A C 1
ATOM 782 O O . MET A 1 94 ? -0.825 -2.812 -18.846 1.00 85.88 94 MET A O 1
ATOM 786 N N . GLU A 1 95 ? 0.260 -0.994 -19.579 1.00 85.50 95 GLU A N 1
ATOM 787 C CA . GLU A 1 95 ? -0.548 -0.814 -20.791 1.00 85.50 95 GLU A CA 1
ATOM 788 C C . GLU A 1 95 ? -0.455 -2.039 -21.713 1.00 85.50 95 GLU A C 1
ATOM 790 O O . GLU A 1 95 ? -1.470 -2.479 -22.257 1.00 85.50 95 GLU A O 1
ATOM 795 N N . ASN A 1 96 ? 0.742 -2.622 -21.855 1.00 80.62 96 ASN A N 1
ATOM 796 C CA . ASN A 1 96 ? 0.981 -3.832 -22.647 1.00 80.62 96 ASN A CA 1
ATOM 797 C C . ASN A 1 96 ? 0.229 -5.025 -22.064 1.00 80.62 96 ASN A C 1
ATOM 799 O O . ASN A 1 96 ? -0.490 -5.722 -22.778 1.00 80.62 96 ASN A O 1
ATOM 803 N N . GLN A 1 97 ? 0.373 -5.244 -20.756 1.00 81.50 97 GLN A N 1
ATOM 804 C CA . GLN A 1 97 ? -0.288 -6.346 -20.057 1.00 81.50 97 GLN A CA 1
ATOM 805 C C . GLN A 1 97 ? -1.812 -6.251 -20.134 1.00 81.50 97 GLN A C 1
ATOM 807 O O . GLN A 1 97 ? -2.491 -7.266 -20.257 1.00 81.50 97 GLN A O 1
ATOM 812 N N . LEU A 1 98 ? -2.351 -5.032 -20.107 1.00 81.25 98 LEU A N 1
ATOM 813 C CA . LEU A 1 98 ? -3.788 -4.780 -20.180 1.00 81.25 98 LEU A CA 1
ATOM 814 C C . LEU A 1 98 ? -4.310 -4.623 -21.619 1.00 81.25 98 LEU A C 1
ATOM 816 O O . LEU A 1 98 ? -5.499 -4.347 -21.806 1.00 81.25 98 LEU A O 1
ATOM 820 N N . LEU A 1 99 ? -3.444 -4.844 -22.621 1.00 78.88 99 LEU A N 1
ATOM 821 C CA . LEU A 1 99 ? -3.728 -4.751 -24.058 1.00 78.88 99 LEU A CA 1
ATOM 822 C C . LEU A 1 99 ? -4.305 -3.389 -24.482 1.00 78.88 99 LEU A C 1
ATOM 824 O O . LEU A 1 99 ? -5.081 -3.297 -25.432 1.00 78.88 99 LEU A O 1
ATOM 828 N N . LEU A 1 100 ? -3.900 -2.318 -23.798 1.00 73.56 100 LEU A N 1
ATOM 829 C CA . LEU A 1 100 ? -4.308 -0.936 -24.081 1.00 73.56 100 LEU A CA 1
ATOM 830 C C . LEU A 1 100 ? -3.476 -0.286 -25.201 1.00 73.56 100 LEU A C 1
ATOM 832 O O . LEU A 1 100 ? -3.678 0.872 -25.550 1.00 73.56 100 LEU A O 1
ATOM 836 N N . PHE A 1 101 ? -2.555 -1.040 -25.806 1.00 60.91 101 PHE A N 1
ATOM 837 C CA . PHE A 1 101 ? -1.585 -0.550 -26.789 1.00 60.91 101 PHE A CA 1
ATOM 838 C C . PHE A 1 101 ? -2.158 -0.086 -28.130 1.00 60.91 101 PHE A C 1
ATOM 840 O O . PHE A 1 101 ? -1.443 0.539 -28.912 1.00 60.91 101 PHE A O 1
ATOM 847 N N . ASN A 1 102 ? -3.425 -0.385 -28.410 1.00 53.69 102 ASN A N 1
ATOM 848 C CA . ASN A 1 102 ? -3.988 -0.237 -29.750 1.00 53.69 102 ASN A CA 1
ATOM 849 C C . ASN A 1 102 ? -4.869 0.996 -29.954 1.00 53.69 102 ASN A C 1
ATOM 851 O O . ASN A 1 102 ? -5.343 1.200 -31.076 1.00 53.69 102 ASN A O 1
ATOM 855 N N . ASP A 1 103 ? -5.064 1.846 -28.943 1.00 54.78 103 ASP A N 1
ATOM 856 C CA . ASP A 1 103 ? -5.786 3.092 -29.173 1.00 54.78 103 ASP A CA 1
ATOM 857 C C . ASP A 1 103 ? -4.851 4.149 -29.763 1.00 54.78 103 ASP A C 1
ATOM 859 O O . ASP A 1 103 ? -3.913 4.638 -29.136 1.00 54.78 103 ASP A O 1
ATOM 863 N N . LYS A 1 104 ? -5.120 4.515 -31.021 1.00 52.31 104 LYS A N 1
ATOM 864 C CA . LYS A 1 104 ? -4.348 5.449 -31.867 1.00 52.31 104 LYS A CA 1
ATOM 865 C C . LYS A 1 104 ? -4.248 6.884 -31.315 1.00 52.31 104 LYS A C 1
ATOM 867 O O . LYS A 1 104 ? -3.832 7.793 -32.030 1.00 52.31 104 LYS A O 1
ATOM 872 N N . ARG A 1 105 ? -4.642 7.111 -30.064 1.00 57.12 105 ARG A N 1
ATOM 873 C CA . ARG A 1 105 ? -4.567 8.381 -29.341 1.00 57.12 105 ARG A CA 1
ATOM 874 C C . ARG A 1 105 ? -3.974 8.138 -27.964 1.00 57.12 105 ARG A C 1
ATOM 876 O O . ARG A 1 105 ? -4.635 8.306 -26.949 1.00 57.12 105 ARG A O 1
ATOM 883 N N . ARG A 1 106 ? -2.707 7.736 -27.942 1.00 62.59 106 ARG A N 1
ATOM 884 C CA . ARG A 1 106 ? -1.932 7.717 -26.706 1.00 62.59 106 ARG A CA 1
ATOM 885 C C . ARG A 1 106 ? -1.879 9.145 -26.163 1.00 62.59 106 ARG A C 1
ATOM 887 O O . ARG A 1 106 ? -1.326 10.026 -26.823 1.00 62.59 106 ARG A O 1
ATOM 894 N N . SER A 1 107 ? -2.469 9.376 -24.993 1.00 64.31 107 SER A N 1
ATOM 895 C CA . SER A 1 107 ? -2.319 10.659 -24.314 1.00 64.31 107 SER A CA 1
ATOM 896 C C . SER A 1 107 ? -0.843 10.896 -23.992 1.00 64.31 107 SER A C 1
ATOM 898 O O . SER A 1 107 ? -0.142 10.001 -23.512 1.00 64.31 107 SER A O 1
ATOM 900 N N . CYS A 1 108 ? -0.350 12.105 -24.263 1.00 68.19 108 CYS A N 1
ATOM 901 C CA . CYS A 1 108 ? 0.983 12.524 -23.835 1.00 68.19 108 CYS A CA 1
ATOM 902 C C . CYS A 1 108 ? 1.046 12.789 -22.320 1.00 68.19 108 CYS A C 1
ATOM 904 O O . CYS A 1 108 ? 2.139 12.899 -21.761 1.00 68.19 108 CYS A O 1
ATOM 906 N N . HIS A 1 109 ? -0.107 12.867 -21.646 1.00 82.56 109 HIS A N 1
ATOM 907 C CA . HIS A 1 109 ? -0.207 13.142 -20.222 1.00 82.56 109 HIS A CA 1
ATOM 908 C C . HIS A 1 109 ? -0.243 11.849 -19.398 1.00 82.56 109 HIS A C 1
ATOM 910 O O . HIS A 1 109 ? -1.105 10.990 -19.558 1.00 82.56 109 HIS A O 1
ATOM 916 N N . ILE A 1 110 ? 0.697 11.736 -18.456 1.00 85.44 110 ILE A N 1
ATOM 917 C CA . ILE A 1 110 ? 0.870 10.565 -17.580 1.00 85.44 110 ILE A CA 1
ATOM 918 C C . ILE A 1 110 ? -0.389 10.263 -16.754 1.00 85.44 110 ILE A C 1
ATOM 920 O O . ILE A 1 110 ? -0.739 9.100 -16.584 1.00 85.44 110 ILE A O 1
ATOM 924 N N . TYR A 1 111 ? -1.079 11.289 -16.255 1.00 89.38 111 TYR A N 1
ATOM 925 C CA . TYR A 1 111 ? -2.263 11.101 -15.412 1.00 89.38 111 TYR A CA 1
ATOM 926 C C . TYR A 1 111 ? -3.440 10.486 -16.171 1.00 89.38 111 TYR A C 1
ATOM 928 O O . TYR A 1 111 ? -4.113 9.617 -15.630 1.00 89.38 111 TYR A O 1
ATOM 936 N N . GLU A 1 112 ? -3.644 10.878 -17.428 1.00 86.50 112 GLU A N 1
ATOM 937 C CA . GLU A 1 112 ? -4.695 10.304 -18.277 1.00 86.50 112 GLU A CA 1
ATOM 938 C C . GLU A 1 112 ? -4.407 8.825 -18.559 1.00 86.50 112 GLU A C 1
ATOM 940 O O . GLU A 1 112 ? -5.279 7.979 -18.395 1.00 86.50 112 GLU A O 1
ATOM 945 N N . ARG A 1 113 ? -3.141 8.485 -18.843 1.00 88.31 113 ARG A N 1
ATOM 946 C CA . ARG A 1 113 ? -2.706 7.088 -19.016 1.00 88.31 113 ARG A CA 1
ATOM 947 C C . ARG A 1 113 ? -2.967 6.241 -17.768 1.00 88.31 113 ARG A C 1
ATOM 949 O O . ARG A 1 113 ? -3.436 5.112 -17.868 1.00 88.31 113 ARG A O 1
ATOM 956 N N . ILE A 1 114 ? -2.680 6.783 -16.583 1.00 90.94 114 ILE A N 1
ATOM 957 C CA . ILE A 1 114 ? -2.960 6.100 -15.312 1.00 90.94 114 ILE A CA 1
ATOM 958 C C . ILE A 1 114 ? -4.471 5.923 -15.113 1.00 90.94 114 ILE A C 1
ATOM 960 O O . ILE A 1 114 ? -4.905 4.846 -14.714 1.00 90.94 114 ILE A O 1
ATOM 964 N N . GLN A 1 115 ? -5.278 6.929 -15.445 1.00 90.69 115 GLN A N 1
ATOM 965 C CA . GLN A 1 115 ? -6.735 6.854 -15.334 1.00 90.69 115 GLN A CA 1
ATOM 966 C C . GLN A 1 115 ? -7.343 5.784 -16.258 1.00 90.69 115 GLN A C 1
ATOM 968 O O . GLN A 1 115 ? -8.269 5.070 -15.859 1.00 90.69 115 GLN A O 1
ATOM 973 N N . ASP A 1 116 ? -6.806 5.628 -17.469 1.00 87.69 116 ASP A N 1
ATOM 974 C CA . ASP A 1 116 ? -7.221 4.576 -18.402 1.00 87.69 116 ASP A CA 1
ATOM 975 C C . ASP A 1 116 ? -6.861 3.180 -17.872 1.00 87.69 116 ASP A C 1
ATOM 977 O O . ASP A 1 116 ? -7.676 2.251 -17.941 1.00 87.69 116 ASP A O 1
ATOM 981 N N . LEU A 1 117 ? -5.670 3.039 -17.276 1.00 90.00 117 LEU A N 1
ATOM 982 C CA . LEU A 1 117 ? -5.245 1.809 -16.604 1.00 90.00 117 LEU A CA 1
ATOM 983 C C . LEU A 1 117 ? -6.187 1.448 -15.451 1.00 90.00 117 LEU A C 1
ATOM 985 O O . LEU A 1 117 ? -6.667 0.315 -15.385 1.00 90.00 117 LEU A O 1
ATOM 989 N N . GLU A 1 118 ? -6.494 2.404 -14.573 1.00 91.44 118 GLU A N 1
ATOM 990 C CA . GLU A 1 118 ? -7.415 2.208 -13.448 1.00 91.44 118 GLU A CA 1
ATOM 991 C C . GLU A 1 118 ? -8.808 1.800 -13.935 1.00 91.44 118 GLU A C 1
ATOM 993 O O . GLU A 1 118 ? -9.362 0.801 -13.473 1.00 91.44 118 GLU A O 1
ATOM 998 N N . SER A 1 119 ? -9.340 2.506 -14.934 1.00 90.88 119 SER A N 1
ATOM 999 C CA . SER A 1 119 ? -10.649 2.209 -15.526 1.00 90.88 119 SER A CA 1
ATOM 1000 C C . SER A 1 119 ? -10.699 0.800 -16.120 1.00 90.88 119 SER A C 1
ATOM 1002 O O . SER A 1 119 ? -11.696 0.085 -15.973 1.00 90.88 119 SER A O 1
ATOM 1004 N N . ARG A 1 120 ? -9.615 0.363 -16.775 1.00 88.75 120 ARG A N 1
ATOM 1005 C CA . ARG A 1 120 ? -9.515 -0.986 -17.340 1.00 88.75 120 ARG A CA 1
ATOM 1006 C C . ARG A 1 120 ? -9.452 -2.056 -16.256 1.00 88.75 120 ARG A C 1
ATOM 1008 O O . ARG A 1 120 ? -10.126 -3.076 -16.402 1.00 88.75 120 ARG A O 1
ATOM 1015 N N . ILE A 1 121 ? -8.677 -1.827 -15.198 1.00 88.88 121 ILE A N 1
ATOM 1016 C CA . ILE A 1 121 ? -8.548 -2.750 -14.064 1.00 88.88 121 ILE A CA 1
ATOM 1017 C C . ILE A 1 121 ? -9.894 -2.915 -13.362 1.00 88.88 121 ILE A C 1
ATOM 1019 O O . ILE A 1 121 ? -10.345 -4.045 -13.210 1.00 88.88 121 ILE A O 1
ATOM 1023 N N . VAL A 1 122 ? -10.576 -1.816 -13.028 1.00 91.06 122 VAL A N 1
ATOM 1024 C CA . VAL A 1 122 ? -11.898 -1.857 -12.378 1.00 91.06 122 VAL A CA 1
ATOM 1025 C C . VAL A 1 122 ? -12.880 -2.687 -13.203 1.00 91.06 122 VAL A C 1
ATOM 1027 O O . VAL A 1 122 ? -13.507 -3.611 -12.693 1.00 91.06 122 VAL A O 1
ATOM 1030 N N . LYS A 1 123 ? -12.942 -2.446 -14.516 1.00 88.12 123 LYS A N 1
ATOM 1031 C CA . LYS A 1 123 ? -13.833 -3.190 -15.414 1.00 88.12 123 LYS A CA 1
ATOM 1032 C C . LYS A 1 123 ? -13.492 -4.684 -15.486 1.00 88.12 123 LYS A C 1
ATOM 1034 O O . LYS A 1 123 ? -14.383 -5.519 -15.648 1.00 88.12 123 LYS A O 1
ATOM 1039 N N . LEU A 1 124 ? -12.208 -5.040 -15.400 1.00 84.56 124 LEU A N 1
ATOM 1040 C CA . LEU A 1 124 ? -11.765 -6.436 -15.338 1.00 84.56 124 LEU A CA 1
ATOM 1041 C C . LEU A 1 124 ? -12.146 -7.090 -14.008 1.00 84.56 124 LEU A C 1
ATOM 1043 O O . LEU A 1 124 ? -12.598 -8.230 -14.020 1.00 84.56 124 LEU A O 1
ATOM 1047 N N . GLU A 1 125 ? -12.031 -6.376 -12.890 1.00 82.69 125 GLU A N 1
ATOM 1048 C CA . GLU A 1 125 ? -12.456 -6.870 -11.577 1.00 82.69 125 GLU A CA 1
ATOM 1049 C C . GLU A 1 125 ? -13.974 -7.082 -11.501 1.00 82.69 125 GLU A C 1
ATOM 1051 O O . GLU A 1 125 ? -14.427 -8.065 -10.915 1.00 82.69 125 GLU A O 1
ATOM 1056 N N . GLU A 1 126 ? -14.753 -6.200 -12.131 1.00 85.62 126 GLU A N 1
ATOM 1057 C CA . GLU A 1 126 ? -16.212 -6.310 -12.212 1.00 85.62 126 GLU A CA 1
ATOM 1058 C C . GLU A 1 126 ? -16.668 -7.485 -13.085 1.00 85.62 126 GLU A C 1
ATOM 1060 O O . GLU A 1 126 ? -17.633 -8.171 -12.751 1.00 85.62 126 GLU A O 1
ATOM 1065 N N . THR A 1 127 ? -15.992 -7.717 -14.215 1.00 83.44 127 THR A N 1
ATOM 1066 C CA . THR A 1 127 ? -16.408 -8.738 -15.192 1.00 83.44 127 THR A CA 1
ATOM 1067 C C . THR A 1 127 ? -15.810 -10.117 -14.928 1.00 83.44 127 THR A C 1
ATOM 1069 O O . THR A 1 127 ? -16.452 -11.113 -15.247 1.00 83.44 127 THR A O 1
ATOM 1072 N N . ASN A 1 128 ? -14.607 -10.196 -14.351 1.00 76.00 128 ASN A N 1
ATOM 1073 C CA . ASN A 1 128 ? -13.868 -11.439 -14.126 1.00 76.00 128 ASN A CA 1
ATOM 1074 C C . ASN A 1 128 ? -13.107 -11.399 -12.785 1.00 76.00 128 ASN A C 1
ATOM 1076 O O . ASN A 1 128 ? -11.901 -11.135 -12.757 1.00 76.00 128 ASN A O 1
ATOM 1080 N N . PRO A 1 129 ? -13.761 -11.724 -11.656 1.00 67.56 129 PRO A N 1
ATOM 1081 C CA . PRO A 1 129 ? -13.125 -11.685 -10.336 1.00 67.56 129 PRO A CA 1
ATOM 1082 C C . PRO A 1 129 ? -11.940 -12.662 -10.193 1.00 67.56 129 PRO A C 1
ATOM 1084 O O . PRO A 1 129 ? -11.060 -12.445 -9.356 1.00 67.56 129 PRO A O 1
ATOM 1087 N N . GLU A 1 130 ? -11.868 -13.703 -11.033 1.00 64.94 130 GLU A N 1
ATOM 1088 C CA . GLU A 1 130 ? -10.750 -14.659 -11.072 1.00 64.94 130 GLU A CA 1
ATOM 1089 C C . GLU A 1 130 ? -9.433 -14.063 -11.590 1.00 64.94 130 GLU A C 1
ATOM 1091 O O . GLU A 1 130 ? -8.362 -14.608 -11.323 1.00 64.94 130 GLU A O 1
ATOM 1096 N N . TYR A 1 131 ? -9.462 -12.894 -12.238 1.00 66.25 131 TYR A N 1
ATOM 1097 C CA . TYR A 1 131 ? -8.249 -12.195 -12.676 1.00 66.25 131 TYR A CA 1
ATOM 1098 C C . TYR A 1 131 ? -7.283 -11.909 -11.506 1.00 66.25 131 TYR A C 1
ATOM 1100 O O . TYR A 1 131 ? -6.062 -11.952 -11.658 1.00 66.25 131 TYR A O 1
ATOM 1108 N N . ARG A 1 132 ? -7.815 -11.726 -10.286 1.00 60.69 132 ARG A N 1
ATOM 1109 C CA . ARG A 1 132 ? -7.015 -11.561 -9.057 1.00 60.69 132 ARG A CA 1
ATOM 1110 C C . ARG A 1 132 ? -6.263 -12.824 -8.635 1.00 60.69 132 ARG A C 1
ATOM 1112 O O . ARG A 1 132 ? -5.287 -12.713 -7.893 1.00 60.69 132 ARG A O 1
ATOM 1119 N N . VAL A 1 133 ? -6.746 -13.999 -9.033 1.00 61.69 133 VAL A N 1
ATOM 1120 C CA . VAL A 1 133 ? -6.120 -15.297 -8.746 1.00 61.69 133 VAL A CA 1
ATOM 1121 C C . VAL A 1 133 ? -4.985 -15.532 -9.738 1.00 61.69 133 VAL A C 1
ATOM 1123 O O . VAL A 1 133 ? -3.862 -15.788 -9.310 1.00 61.69 133 VAL A O 1
ATOM 1126 N N . LEU A 1 134 ? -5.225 -15.281 -11.028 1.00 57.31 134 LEU A N 1
ATOM 1127 C CA . LEU A 1 134 ? -4.209 -15.405 -12.079 1.00 57.31 134 LEU A CA 1
ATOM 1128 C C . LEU A 1 134 ? -3.009 -14.474 -11.844 1.00 57.31 134 LEU A C 1
ATOM 1130 O O . LEU A 1 134 ? -1.876 -14.941 -11.843 1.00 57.31 134 LEU A O 1
ATOM 1134 N N . LEU A 1 135 ? -3.230 -13.200 -11.493 1.00 57.25 135 LEU A N 1
ATOM 1135 C CA . LEU A 1 135 ? -2.135 -12.269 -11.163 1.00 57.25 135 LEU A CA 1
ATOM 1136 C C . LEU A 1 135 ? -1.287 -12.706 -9.951 1.00 57.25 135 LEU A C 1
ATOM 1138 O O . LEU A 1 135 ? -0.119 -12.332 -9.841 1.00 57.25 135 LEU A O 1
ATOM 1142 N N . LYS A 1 136 ? -1.863 -13.477 -9.019 1.00 53.97 136 LYS A N 1
ATOM 1143 C CA . LYS A 1 136 ? -1.142 -14.008 -7.849 1.00 53.97 136 LYS A CA 1
ATOM 1144 C C . LYS A 1 136 ? -0.384 -15.292 -8.176 1.00 53.97 136 LYS A C 1
ATOM 1146 O O . LYS A 1 136 ? 0.717 -15.490 -7.666 1.00 53.97 136 LYS A O 1
ATOM 1151 N N . GLU A 1 137 ? -0.953 -16.148 -9.018 1.00 47.25 137 GLU A N 1
ATOM 1152 C CA . GLU A 1 137 ? -0.348 -17.415 -9.444 1.00 47.25 137 GLU A CA 1
ATOM 1153 C C . GLU A 1 137 ? 0.750 -17.212 -10.502 1.00 47.25 137 GLU A C 1
ATOM 1155 O O . GLU A 1 137 ? 1.739 -17.958 -10.537 1.00 47.25 137 GLU A O 1
ATOM 1160 N N . GLU A 1 138 ? 0.651 -16.143 -11.296 1.00 47.53 138 GLU A N 1
ATOM 1161 C CA . GLU A 1 138 ? 1.600 -15.801 -12.356 1.00 47.53 138 GLU A CA 1
ATOM 1162 C C . GLU A 1 138 ? 3.024 -15.523 -11.868 1.00 47.53 138 GLU A C 1
ATOM 1164 O O . GLU A 1 138 ? 3.952 -15.632 -12.666 1.00 47.53 138 GLU A O 1
ATOM 1169 N N . CYS A 1 139 ? 3.260 -15.291 -10.570 1.00 42.16 139 CYS A N 1
ATOM 1170 C CA . CYS A 1 139 ? 4.619 -15.217 -10.015 1.00 42.16 139 CYS A CA 1
ATOM 1171 C C . CYS A 1 139 ? 5.424 -16.515 -10.254 1.00 42.16 139 CYS A C 1
ATOM 1173 O O . CYS A 1 139 ? 6.648 -16.483 -10.356 1.00 42.16 139 CYS A O 1
ATOM 1175 N N . SER A 1 140 ? 4.752 -17.658 -10.427 1.00 46.03 140 SER A N 1
ATOM 1176 C CA . SER A 1 140 ? 5.407 -18.946 -10.690 1.00 46.03 140 SER A CA 1
ATOM 1177 C C . SER A 1 140 ? 5.464 -19.320 -12.180 1.00 46.03 140 SER A C 1
ATOM 1179 O O . SER A 1 140 ? 6.484 -19.824 -12.654 1.00 46.03 140 SER A O 1
ATOM 1181 N N . THR A 1 141 ? 4.421 -19.026 -12.959 1.00 47.03 141 THR A N 1
ATOM 1182 C CA . THR A 1 141 ? 4.329 -19.430 -14.374 1.00 47.03 141 THR A CA 1
ATOM 1183 C C . THR A 1 141 ? 5.024 -18.453 -15.327 1.00 47.03 141 THR A C 1
ATOM 1185 O O . THR A 1 141 ? 5.637 -18.895 -16.304 1.00 47.03 141 THR A O 1
ATOM 1188 N N . CYS A 1 142 ? 5.045 -17.145 -15.034 1.00 42.16 142 CYS A N 1
ATOM 1189 C CA . CYS A 1 142 ? 5.735 -16.166 -15.883 1.00 42.16 142 CYS A CA 1
ATOM 1190 C C . CYS A 1 142 ? 7.269 -16.316 -15.828 1.00 42.16 142 CYS A C 1
ATOM 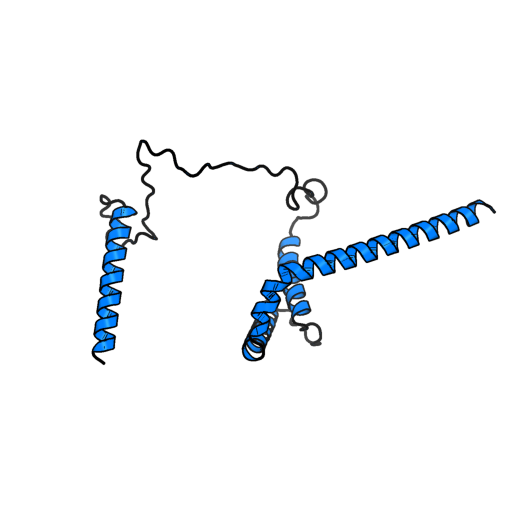1192 O O . CYS A 1 142 ? 7.936 -16.160 -16.853 1.00 42.16 142 CYS A O 1
ATOM 1194 N N . LEU A 1 143 ? 7.832 -16.709 -14.675 1.00 47.72 143 LEU A N 1
ATOM 1195 C CA . LEU A 1 143 ? 9.254 -17.051 -14.537 1.00 47.72 143 LEU A CA 1
ATOM 1196 C C . LEU A 1 143 ? 9.618 -18.277 -15.379 1.00 47.72 143 LEU A C 1
ATOM 1198 O O . LEU A 1 143 ? 10.669 -18.289 -16.015 1.00 47.72 143 LEU A O 1
ATOM 1202 N N . ASN A 1 144 ? 8.746 -19.285 -15.418 1.00 48.97 144 ASN A N 1
ATOM 1203 C CA . ASN A 1 144 ? 8.983 -20.509 -16.180 1.00 48.97 144 ASN A CA 1
ATOM 1204 C C . ASN A 1 144 ? 8.876 -20.274 -17.691 1.00 48.97 144 ASN A C 1
ATOM 1206 O O . ASN A 1 144 ? 9.729 -20.749 -18.436 1.00 48.97 144 ASN A O 1
ATOM 1210 N N . ASN A 1 145 ? 7.914 -19.466 -18.145 1.00 47.84 145 ASN A N 1
ATOM 1211 C CA . ASN A 1 145 ? 7.788 -19.107 -19.561 1.00 47.84 145 ASN A CA 1
ATOM 1212 C C . ASN A 1 145 ? 8.921 -18.181 -20.032 1.00 47.84 145 ASN A C 1
ATOM 1214 O O . ASN A 1 145 ? 9.431 -18.356 -21.135 1.00 47.84 145 ASN A O 1
ATOM 1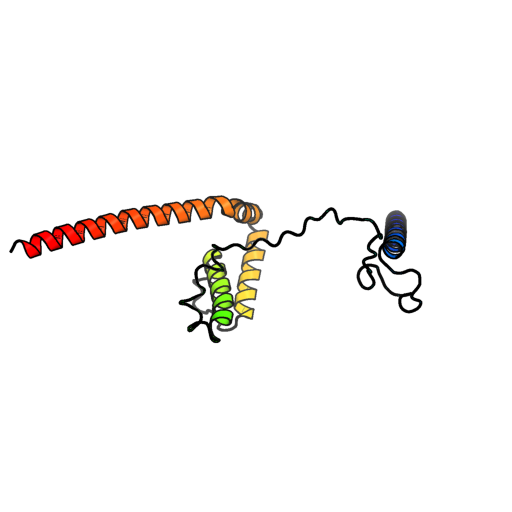2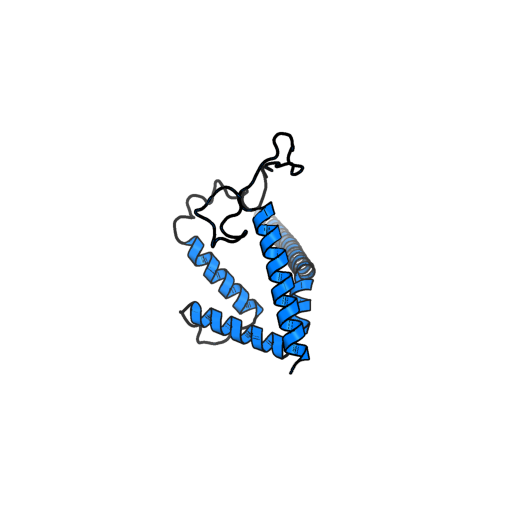18 N N . ARG A 1 146 ? 9.387 -17.241 -19.193 1.00 47.78 146 ARG A N 1
ATOM 1219 C CA . ARG A 1 146 ? 10.583 -16.431 -19.495 1.00 47.78 146 ARG A CA 1
ATOM 1220 C C . ARG A 1 146 ? 11.855 -17.278 -19.529 1.00 47.78 146 ARG A C 1
ATOM 1222 O O . ARG A 1 146 ? 12.661 -17.091 -20.433 1.00 47.78 146 ARG A O 1
ATOM 1229 N N . LYS A 1 147 ? 12.017 -18.231 -18.601 1.00 51.88 147 LYS A N 1
ATOM 1230 C CA . LYS A 1 147 ? 13.136 -19.191 -18.611 1.00 51.88 147 LYS A CA 1
ATOM 1231 C C . LYS A 1 147 ? 13.110 -20.089 -19.847 1.00 51.88 147 LYS A C 1
ATOM 1233 O O . LYS A 1 147 ? 14.156 -20.280 -20.451 1.00 51.88 147 LYS A O 1
ATOM 1238 N N . LYS A 1 148 ? 11.934 -20.584 -20.248 1.00 53.81 148 LYS A N 1
ATOM 1239 C CA . LYS A 1 148 ? 11.767 -21.414 -21.448 1.00 53.81 148 LYS A CA 1
ATOM 1240 C C . LYS A 1 148 ? 12.083 -20.632 -22.727 1.00 53.81 148 LYS A C 1
ATOM 1242 O O . LYS A 1 148 ? 12.932 -21.062 -23.490 1.00 53.81 148 LYS A O 1
ATOM 1247 N N . ASN A 1 149 ? 11.522 -19.431 -22.889 1.00 56.22 149 ASN A N 1
ATOM 1248 C CA . ASN A 1 149 ? 11.829 -18.561 -24.033 1.00 56.22 149 ASN A CA 1
ATOM 1249 C C . ASN A 1 149 ? 13.308 -18.134 -24.083 1.00 56.22 149 ASN A C 1
ATOM 1251 O O . ASN A 1 149 ? 13.862 -17.945 -25.162 1.00 56.22 149 ASN A O 1
ATOM 1255 N N . PHE A 1 150 ? 13.960 -17.963 -22.929 1.00 61.97 150 PHE A N 1
ATOM 1256 C CA . PHE A 1 150 ? 15.393 -17.674 -22.863 1.00 61.97 150 PHE A CA 1
ATOM 1257 C C . PHE A 1 150 ? 16.245 -18.886 -23.262 1.00 61.97 150 PHE A C 1
ATOM 1259 O O . PHE A 1 150 ? 17.243 -18.715 -23.960 1.00 61.97 150 PHE A O 1
ATOM 1266 N N . LEU A 1 151 ? 15.841 -20.092 -22.856 1.00 61.66 151 LEU A N 1
ATOM 1267 C CA . LEU A 1 151 ? 16.522 -21.335 -23.213 1.00 61.66 151 LEU A CA 1
ATOM 1268 C C . LEU A 1 151 ? 16.391 -21.627 -24.716 1.00 61.66 151 LEU A C 1
ATOM 1270 O O . LEU A 1 151 ? 17.409 -21.834 -25.370 1.00 61.66 151 LEU A O 1
ATOM 1274 N N . ASP A 1 152 ? 15.183 -21.495 -25.275 1.00 69.00 152 ASP A N 1
ATOM 1275 C CA . ASP A 1 152 ? 14.924 -21.658 -26.714 1.00 69.00 152 ASP A CA 1
ATOM 1276 C C . ASP A 1 152 ? 15.727 -20.634 -27.543 1.00 69.00 152 ASP A C 1
ATOM 1278 O O . ASP A 1 152 ? 16.272 -20.947 -28.601 1.00 69.00 152 ASP A O 1
ATOM 1282 N N . LYS A 1 153 ? 15.877 -19.399 -27.038 1.00 73.19 153 LYS A N 1
ATOM 1283 C CA . LYS A 1 153 ? 16.691 -18.365 -27.694 1.00 73.19 153 LYS A CA 1
ATOM 1284 C C . LYS A 1 153 ? 18.197 -18.642 -27.595 1.00 73.19 153 LYS A C 1
ATOM 1286 O O . LYS A 1 153 ? 18.920 -18.311 -28.531 1.00 73.19 153 LYS A O 1
ATOM 1291 N N . GLN A 1 154 ? 18.682 -19.239 -26.503 1.00 76.44 154 GLN A N 1
ATOM 1292 C CA . GLN A 1 154 ? 20.083 -19.674 -26.395 1.00 76.44 154 GLN A CA 1
ATOM 1293 C C . GLN A 1 154 ? 20.400 -20.833 -27.340 1.00 76.44 154 GLN A C 1
ATOM 1295 O O . GLN A 1 154 ? 21.491 -20.869 -27.903 1.00 76.44 154 GLN A O 1
ATOM 1300 N N . GLU A 1 155 ? 19.465 -21.765 -27.511 1.00 76.25 155 GLU A N 1
ATOM 1301 C CA . GLU A 1 155 ? 19.622 -22.895 -28.426 1.00 76.25 155 GLU A CA 1
ATOM 1302 C C . GLU A 1 155 ? 19.665 -22.417 -29.885 1.00 76.25 155 GLU A C 1
ATOM 1304 O O . GLU A 1 155 ? 20.591 -22.767 -30.615 1.00 76.25 155 GLU A O 1
ATOM 1309 N N . LEU A 1 156 ? 18.781 -21.483 -30.258 1.00 88.12 156 LEU A N 1
ATOM 1310 C CA . LEU A 1 156 ? 18.806 -20.831 -31.572 1.00 88.12 156 LEU A CA 1
ATOM 1311 C C . LEU A 1 156 ? 20.106 -20.045 -31.831 1.00 88.12 156 LEU A C 1
ATOM 1313 O O . LEU A 1 156 ? 20.627 -20.062 -32.944 1.00 88.12 156 LEU A O 1
ATOM 1317 N N . LEU A 1 157 ? 20.648 -19.346 -30.823 1.00 88.25 157 LEU A N 1
ATOM 1318 C CA . LEU A 1 157 ? 21.912 -18.613 -30.980 1.00 88.25 157 LEU A CA 1
ATOM 1319 C C . LEU A 1 157 ? 23.094 -19.551 -31.257 1.00 88.25 157 LEU A C 1
ATOM 1321 O O . LEU A 1 157 ? 23.919 -19.237 -32.111 1.00 88.25 157 LEU A O 1
ATOM 1325 N N . LYS A 1 158 ? 23.152 -20.707 -30.586 1.00 90.25 158 LYS A N 1
ATOM 1326 C CA . LYS A 1 158 ? 24.199 -21.711 -30.834 1.00 90.25 158 LYS A CA 1
ATOM 1327 C C . LYS A 1 158 ? 24.148 -22.241 -32.264 1.00 90.25 158 LYS A C 1
ATOM 1329 O O . LYS A 1 158 ? 25.189 -22.341 -32.904 1.00 90.25 158 LYS A O 1
ATOM 1334 N N . GLU A 1 159 ? 22.952 -22.514 -32.783 1.00 92.12 159 GLU A N 1
ATOM 1335 C CA . GLU A 1 159 ? 22.778 -22.978 -34.164 1.00 92.12 159 GLU A CA 1
ATOM 1336 C C . GLU A 1 159 ? 23.261 -21.929 -35.183 1.00 92.12 159 GLU A C 1
ATOM 1338 O O . GLU A 1 159 ? 23.922 -22.259 -36.172 1.00 92.12 159 GLU A O 1
ATOM 1343 N N . ILE A 1 160 ? 22.988 -20.645 -34.922 1.00 92.44 160 ILE A N 1
ATOM 1344 C CA . ILE A 1 160 ? 23.482 -19.538 -35.750 1.00 92.44 160 ILE A CA 1
ATOM 1345 C C . ILE A 1 160 ? 25.016 -19.470 -35.709 1.00 92.44 160 ILE A C 1
ATOM 1347 O O . ILE A 1 160 ? 25.642 -19.339 -36.763 1.00 92.44 160 ILE A O 1
ATOM 1351 N N . ASP A 1 161 ? 25.632 -19.597 -34.534 1.00 92.81 161 ASP A N 1
ATOM 1352 C CA . ASP A 1 161 ? 27.091 -19.556 -34.386 1.00 92.81 161 ASP A CA 1
ATOM 1353 C C . ASP A 1 161 ? 27.778 -20.740 -35.088 1.00 92.81 161 ASP A C 1
ATOM 1355 O O . ASP A 1 161 ? 28.777 -20.558 -35.791 1.00 92.81 161 ASP A O 1
ATOM 1359 N N . GLU A 1 162 ? 27.216 -21.945 -34.980 1.00 93.38 162 GLU A N 1
ATOM 1360 C CA . GLU A 1 162 ? 27.694 -23.136 -35.695 1.00 93.38 162 GLU A CA 1
ATOM 1361 C C . GLU A 1 162 ? 27.599 -22.961 -37.216 1.00 93.38 162 GLU A C 1
ATOM 1363 O O . GLU A 1 162 ? 28.545 -23.269 -37.950 1.00 93.38 162 GLU A O 1
ATOM 1368 N N . ARG A 1 163 ? 26.488 -22.392 -37.702 1.00 93.25 163 ARG A N 1
ATOM 1369 C CA . ARG A 1 163 ? 26.297 -22.060 -39.120 1.00 93.25 163 ARG A CA 1
ATOM 1370 C C . ARG A 1 163 ? 27.339 -21.051 -39.598 1.00 93.25 163 ARG A C 1
ATOM 1372 O O . ARG A 1 163 ? 27.912 -21.236 -40.672 1.00 93.25 163 ARG A O 1
ATOM 1379 N N . ILE A 1 164 ? 27.588 -19.999 -38.818 1.00 93.56 164 ILE A N 1
ATOM 1380 C CA . ILE A 1 164 ? 28.582 -18.966 -39.136 1.00 93.56 164 ILE A CA 1
ATOM 1381 C C . ILE A 1 164 ? 29.982 -19.579 -39.202 1.00 93.56 164 ILE A C 1
ATOM 1383 O O . ILE A 1 164 ? 30.716 -19.289 -40.144 1.00 93.56 164 ILE A O 1
ATOM 1387 N N . ASN A 1 165 ? 30.344 -20.444 -38.254 1.00 91.56 165 ASN A N 1
ATOM 1388 C CA . ASN A 1 165 ? 31.652 -21.099 -38.248 1.00 91.56 165 ASN A CA 1
ATOM 1389 C C . ASN A 1 165 ? 31.816 -22.044 -39.445 1.00 91.56 165 ASN A C 1
ATOM 1391 O O . ASN A 1 165 ? 32.803 -21.938 -40.163 1.00 91.56 165 ASN A O 1
ATOM 1395 N N . SER A 1 166 ? 30.800 -22.853 -39.765 1.00 91.62 166 SER A N 1
ATOM 1396 C CA . SER A 1 166 ? 30.828 -23.710 -40.960 1.00 91.62 166 SER A CA 1
ATOM 1397 C C . SER A 1 166 ? 30.977 -22.912 -42.261 1.00 91.62 166 SER A C 1
ATOM 1399 O O . SER A 1 166 ? 31.656 -23.348 -43.191 1.00 91.62 166 SER A O 1
ATOM 1401 N N . LEU A 1 167 ? 30.345 -21.737 -42.350 1.00 90.94 167 LEU A N 1
ATOM 1402 C CA . LEU A 1 167 ? 30.487 -20.849 -43.504 1.00 90.94 167 LEU A CA 1
ATOM 1403 C C . LEU A 1 167 ? 31.876 -20.205 -43.562 1.00 90.94 167 LEU A C 1
ATOM 1405 O O . LEU A 1 167 ? 32.444 -20.115 -44.647 1.00 90.94 167 LEU A O 1
ATOM 1409 N N . LYS A 1 168 ? 32.444 -19.803 -42.420 1.00 87.38 168 LYS A N 1
ATOM 1410 C CA . LYS A 1 168 ? 33.816 -19.281 -42.342 1.00 87.38 168 LYS A CA 1
ATOM 1411 C C . LYS A 1 168 ? 34.847 -20.322 -42.769 1.00 87.38 168 LYS A C 1
ATOM 1413 O O . LYS A 1 168 ? 35.733 -19.984 -43.544 1.00 87.38 168 LYS A O 1
ATOM 1418 N N . ASP A 1 169 ? 34.698 -21.571 -42.338 1.00 88.75 169 ASP A N 1
ATOM 1419 C CA . ASP A 1 169 ? 35.621 -22.653 -42.700 1.00 88.75 169 ASP A CA 1
ATOM 1420 C C . ASP A 1 169 ? 35.588 -22.946 -44.205 1.00 88.75 169 ASP A C 1
ATOM 1422 O O . ASP A 1 169 ? 36.628 -23.171 -44.822 1.00 88.75 169 ASP A O 1
ATOM 1426 N N . LYS A 1 170 ? 34.399 -22.873 -44.819 1.00 88.25 170 LYS A N 1
ATOM 1427 C CA . LYS A 1 170 ? 34.235 -23.008 -46.275 1.00 88.25 170 LYS A CA 1
ATOM 1428 C C . LYS A 1 170 ? 34.858 -21.848 -47.044 1.00 88.25 170 LYS A C 1
ATOM 1430 O O . LYS A 1 170 ? 35.456 -22.086 -48.079 1.00 88.25 170 LYS A O 1
ATOM 1435 N N . ILE A 1 171 ? 34.743 -20.623 -46.531 1.00 84.56 171 ILE A N 1
ATOM 1436 C CA . ILE A 1 171 ? 35.346 -19.430 -47.147 1.00 84.56 171 ILE A CA 1
ATOM 1437 C C . ILE A 1 171 ? 36.871 -19.410 -46.962 1.00 84.56 171 ILE A C 1
ATOM 1439 O O . ILE A 1 171 ? 37.573 -18.865 -47.800 1.00 84.56 171 ILE A O 1
ATOM 1443 N N . SER A 1 172 ? 37.394 -19.996 -45.881 1.00 72.38 172 SER A N 1
ATOM 1444 C CA . SER A 1 172 ? 38.837 -20.074 -45.611 1.00 72.38 172 SER A CA 1
ATOM 1445 C C . SER A 1 172 ? 39.536 -21.255 -46.301 1.00 72.38 172 SER A C 1
ATOM 1447 O O . SER A 1 172 ? 40.755 -21.375 -46.174 1.00 72.38 172 SER A O 1
ATOM 1449 N N . SER A 1 173 ? 38.781 -22.143 -46.958 1.00 60.22 173 SER A N 1
ATOM 1450 C CA . SER A 1 173 ? 39.301 -23.317 -47.679 1.00 60.22 173 SER A CA 1
ATOM 1451 C C . SER A 1 173 ? 39.371 -23.122 -49.205 1.00 60.22 173 SER A C 1
ATOM 1453 O O . SER A 1 173 ? 39.779 -24.056 -49.894 1.00 60.22 173 SER A O 1
ATOM 1455 N N . ASP A 1 174 ? 39.004 -21.934 -49.699 1.00 51.38 174 ASP A N 1
ATOM 1456 C CA . ASP A 1 174 ? 39.272 -21.422 -51.056 1.00 51.38 174 ASP A CA 1
ATOM 1457 C C . ASP A 1 174 ? 40.423 -20.397 -51.005 1.00 51.38 174 ASP A C 1
ATOM 1459 O O . ASP A 1 174 ? 41.215 -20.340 -51.976 1.00 51.38 174 ASP A O 1
#

Secondary structure (DSSP, 8-state):
-HHHHHHHHHHHHHHHHHHHHHHHHHS-TT-GGGTT--TTTS------TT---S--------SSSTTTTTTTTSTTT-SSSHHHHHHHHHHHHHHHHTTGGG-S---S-HHHHHHHHHHHHHHHHHH-TTHHHHHHHHHHHHHHHHHHHHHHHHHHHHHHHHHHHHHHHHHTT-